Protein AF-A0A099CWZ9-F1 (afdb_monomer_lite)

pLDDT: mean 89.35, std 13.58, range [39.0, 97.62]

Foldseek 3Di:
DDPDPDPPPVVVLVVLLVQLLVQLLVQCVVVQPDKDALVCCQVPSCCVPPVPDDSVSSVSSLVVCVVVQQWDWDDDPPTIMIGGRDDD

Organism: NCBI:txid1543381

Structure (mmCIF, N/CA/C/O backbone):
data_AF-A0A099CWZ9-F1
#
_entry.id   AF-A0A099CWZ9-F1
#
loop_
_atom_site.group_PDB
_atom_site.id
_atom_site.type_symbol
_atom_site.label_atom_id
_atom_site.label_alt_id
_atom_site.label_comp_id
_atom_site.label_asym_id
_atom_site.label_entity_id
_atom_site.label_seq_id
_atom_site.pdbx_PDB_ins_code
_atom_site.Cartn_x
_atom_site.Cartn_y
_atom_site.Cartn_z
_atom_site.occupancy
_atom_site.B_iso_or_equiv
_atom_site.auth_seq_id
_atom_site.auth_comp_id
_atom_site.auth_asym_id
_atom_site.auth_atom_id
_atom_site.pdbx_PDB_model_num
ATOM 1 N N . MET A 1 1 ? 5.418 25.648 -30.242 1.00 39.00 1 MET A N 1
ATOM 2 C CA . MET A 1 1 ? 5.811 24.246 -30.497 1.00 39.00 1 MET A CA 1
ATOM 3 C C . MET A 1 1 ? 5.356 23.412 -29.309 1.00 39.00 1 MET A C 1
ATOM 5 O O . MET A 1 1 ? 5.959 23.515 -28.253 1.00 39.00 1 MET A O 1
ATOM 9 N N . ALA A 1 2 ? 4.246 22.683 -29.434 1.00 51.47 2 ALA A N 1
ATOM 10 C CA . ALA A 1 2 ? 3.752 21.798 -28.380 1.00 51.47 2 ALA A CA 1
ATOM 11 C C . ALA A 1 2 ? 4.254 20.379 -28.672 1.00 51.47 2 ALA A C 1
ATOM 13 O O . ALA A 1 2 ? 3.925 19.819 -29.719 1.00 51.47 2 ALA A O 1
ATOM 14 N N . ARG A 1 3 ? 5.082 19.813 -27.785 1.00 57.19 3 ARG A N 1
ATOM 15 C CA . ARG A 1 3 ? 5.406 18.380 -27.811 1.00 57.19 3 ARG A CA 1
ATOM 16 C C . ARG A 1 3 ? 4.087 17.641 -27.586 1.00 57.19 3 ARG A C 1
ATOM 18 O O . ARG A 1 3 ? 3.507 17.754 -26.511 1.00 57.19 3 ARG A O 1
ATOM 25 N N . LYS A 1 4 ? 3.586 16.940 -28.605 1.00 52.12 4 LYS A N 1
ATOM 26 C CA . LYS A 1 4 ? 2.540 15.934 -28.391 1.00 52.12 4 LYS A CA 1
ATOM 27 C C . LYS A 1 4 ? 3.124 14.886 -27.431 1.00 52.12 4 LYS A C 1
ATOM 29 O O . LYS A 1 4 ? 4.276 14.501 -27.652 1.00 52.12 4 LYS A O 1
ATOM 34 N N . PRO A 1 5 ? 2.403 14.457 -26.383 1.00 55.75 5 PRO A N 1
ATOM 35 C CA . PRO A 1 5 ? 2.856 13.337 -25.571 1.00 55.75 5 PRO A CA 1
ATOM 36 C C . PRO A 1 5 ? 3.016 12.129 -26.496 1.00 55.75 5 PRO A C 1
ATOM 38 O O . PRO A 1 5 ? 2.154 11.875 -27.344 1.00 55.75 5 PRO A O 1
ATOM 41 N N . PHE A 1 6 ? 4.146 11.431 -26.399 1.00 54.03 6 PHE A N 1
ATOM 42 C CA . PHE A 1 6 ? 4.298 10.160 -27.091 1.00 54.03 6 PHE A CA 1
ATOM 43 C C . PHE A 1 6 ? 3.382 9.152 -26.389 1.00 54.03 6 PHE A C 1
ATOM 45 O O . PHE A 1 6 ? 3.427 9.076 -25.164 1.00 54.03 6 PHE A O 1
ATOM 52 N N . PRO A 1 7 ? 2.587 8.352 -27.117 1.00 58.84 7 PRO A N 1
ATOM 53 C CA . PRO A 1 7 ? 1.623 7.407 -26.539 1.00 58.84 7 PRO A CA 1
ATOM 54 C C . PRO A 1 7 ? 2.248 6.252 -25.726 1.00 58.84 7 PRO A C 1
ATOM 56 O O . PRO A 1 7 ? 1.565 5.281 -25.423 1.00 58.84 7 PRO A O 1
ATOM 59 N N . ASN A 1 8 ? 3.533 6.337 -25.374 1.00 60.81 8 ASN A N 1
ATOM 60 C CA . ASN A 1 8 ? 4.281 5.280 -24.707 1.00 60.81 8 ASN A CA 1
ATOM 61 C C . ASN A 1 8 ? 4.534 5.553 -23.214 1.00 60.81 8 ASN A C 1
ATOM 63 O O . ASN A 1 8 ? 4.589 4.600 -22.444 1.00 60.81 8 ASN A O 1
ATOM 67 N N . ASP A 1 9 ? 4.642 6.818 -22.788 1.00 68.44 9 ASP A N 1
ATOM 68 C CA . ASP A 1 9 ? 4.918 7.156 -21.381 1.00 68.44 9 ASP A CA 1
ATOM 69 C C . ASP A 1 9 ? 3.679 6.950 -20.495 1.00 68.44 9 ASP A C 1
ATOM 71 O O . ASP A 1 9 ? 3.748 6.245 -19.492 1.00 68.44 9 ASP A O 1
ATOM 75 N N . ASP A 1 10 ? 2.514 7.459 -20.910 1.00 75.44 10 ASP A N 1
ATOM 76 C CA . ASP A 1 10 ? 1.268 7.327 -20.140 1.00 75.44 10 ASP A CA 1
ATOM 77 C C . ASP A 1 10 ? 0.833 5.862 -19.975 1.00 75.44 10 ASP A C 1
ATOM 79 O O . ASP A 1 10 ? 0.374 5.448 -18.909 1.00 75.44 10 ASP A O 1
ATOM 83 N N . ALA A 1 11 ? 1.004 5.053 -21.026 1.00 80.44 11 ALA A N 1
ATOM 84 C CA . ALA A 1 11 ? 0.676 3.632 -21.000 1.00 80.44 11 ALA A CA 1
ATOM 85 C C . ALA A 1 11 ? 1.635 2.845 -20.093 1.00 80.44 11 ALA A C 1
ATOM 87 O O . ALA A 1 11 ? 1.184 1.999 -19.320 1.00 80.44 11 ALA A O 1
ATOM 88 N N . ALA A 1 12 ? 2.937 3.149 -20.143 1.00 83.94 12 ALA A N 1
ATOM 89 C CA . ALA A 1 12 ? 3.929 2.530 -19.270 1.00 83.94 12 ALA A CA 1
ATOM 90 C C . ALA A 1 12 ? 3.699 2.901 -17.796 1.00 83.94 12 ALA A C 1
ATOM 92 O O . ALA A 1 12 ? 3.737 2.026 -16.931 1.00 83.94 12 ALA A O 1
ATOM 93 N N . THR A 1 13 ? 3.384 4.167 -17.504 1.00 89.00 13 THR A N 1
ATOM 94 C CA . THR A 1 13 ? 3.013 4.617 -16.155 1.00 89.00 13 THR A CA 1
ATOM 95 C C . THR A 1 13 ? 1.724 3.951 -15.672 1.00 89.00 13 THR A C 1
ATOM 97 O O . THR A 1 13 ? 1.660 3.484 -14.535 1.00 89.00 13 THR A O 1
ATOM 100 N N . ALA A 1 14 ? 0.702 3.844 -16.525 1.00 88.88 14 ALA A N 1
ATOM 101 C CA . ALA A 1 14 ? -0.541 3.168 -16.164 1.00 88.88 14 ALA A CA 1
ATOM 102 C C . ALA A 1 14 ? -0.313 1.681 -15.858 1.00 88.88 14 ALA A C 1
ATOM 104 O O . ALA A 1 14 ? -0.850 1.165 -14.877 1.00 88.88 14 ALA A O 1
ATOM 105 N N . GLU A 1 15 ? 0.508 0.997 -16.657 1.00 92.19 15 GLU A N 1
ATOM 106 C CA . GLU A 1 15 ? 0.850 -0.404 -16.420 1.00 92.19 15 GLU A CA 1
ATOM 107 C C . GLU A 1 15 ? 1.645 -0.574 -15.122 1.00 92.19 15 GLU A C 1
ATOM 109 O O . GLU A 1 15 ? 1.338 -1.445 -14.307 1.00 92.19 15 GLU A O 1
ATOM 114 N N . ARG A 1 16 ? 2.586 0.335 -14.855 1.00 93.94 16 ARG A N 1
ATOM 115 C CA . ARG A 1 16 ? 3.337 0.379 -13.600 1.00 93.94 16 ARG A CA 1
ATOM 116 C C . ARG A 1 16 ? 2.416 0.516 -12.384 1.00 93.94 16 ARG A C 1
ATOM 118 O O . ARG A 1 16 ? 2.539 -0.261 -11.437 1.00 93.94 16 ARG A O 1
ATOM 125 N N . HIS A 1 17 ? 1.450 1.434 -12.425 1.00 95.75 17 HIS A N 1
ATOM 126 C CA . HIS A 1 17 ? 0.463 1.592 -11.353 1.00 95.75 17 HIS A CA 1
ATOM 127 C C . HIS A 1 17 ? -0.410 0.342 -11.173 1.00 95.75 17 HIS A C 1
ATOM 129 O O . HIS A 1 17 ? -0.690 -0.045 -10.038 1.00 95.75 17 HIS A O 1
ATOM 135 N N . ARG A 1 18 ? -0.805 -0.333 -12.262 1.00 94.75 18 ARG A N 1
ATOM 136 C CA . ARG A 1 18 ? -1.559 -1.597 -12.187 1.00 94.75 18 ARG A CA 1
ATOM 137 C C . ARG A 1 18 ? -0.748 -2.715 -11.541 1.00 94.75 18 ARG A C 1
ATOM 139 O O . ARG A 1 18 ? -1.292 -3.439 -10.711 1.00 94.75 18 ARG A O 1
ATOM 146 N N . MET A 1 19 ? 0.537 -2.841 -11.875 1.00 96.06 19 MET A N 1
ATOM 147 C CA . MET A 1 19 ? 1.426 -3.828 -11.253 1.00 96.06 19 MET A CA 1
ATOM 148 C C . MET A 1 19 ? 1.538 -3.600 -9.741 1.00 96.06 19 MET A C 1
ATOM 150 O O . MET A 1 19 ? 1.413 -4.545 -8.960 1.00 96.06 19 MET A O 1
ATOM 154 N N . ILE A 1 20 ? 1.710 -2.344 -9.318 1.00 97.62 20 ILE A N 1
ATOM 155 C CA . ILE A 1 20 ? 1.763 -1.973 -7.897 1.00 97.62 20 ILE A CA 1
ATOM 156 C C . ILE A 1 20 ? 0.424 -2.273 -7.215 1.00 97.62 20 ILE A C 1
ATOM 158 O O . ILE A 1 20 ? 0.400 -2.922 -6.171 1.00 97.62 20 ILE A O 1
ATOM 162 N N . ALA A 1 21 ? -0.699 -1.888 -7.826 1.00 97.25 21 ALA A N 1
ATOM 163 C CA . ALA A 1 21 ? -2.033 -2.172 -7.305 1.00 97.25 21 ALA A CA 1
ATOM 164 C C . ALA A 1 21 ? -2.272 -3.683 -7.127 1.00 97.25 21 ALA A C 1
ATOM 166 O O . ALA A 1 21 ? -2.773 -4.119 -6.089 1.00 97.25 21 ALA A O 1
ATOM 167 N N . ALA A 1 22 ? -1.864 -4.496 -8.104 1.00 96.62 22 ALA A N 1
ATOM 168 C CA . ALA A 1 22 ? -1.972 -5.948 -8.033 1.00 96.62 22 ALA A CA 1
ATOM 169 C C . ALA A 1 22 ? -1.128 -6.535 -6.890 1.00 96.62 22 ALA A C 1
ATOM 171 O O . ALA A 1 22 ? -1.606 -7.419 -6.172 1.00 96.62 22 ALA A O 1
ATOM 172 N N . ALA A 1 23 ? 0.089 -6.025 -6.678 1.00 97.25 23 ALA A N 1
ATOM 173 C CA . ALA A 1 23 ? 0.953 -6.443 -5.576 1.00 97.25 23 ALA A CA 1
ATOM 174 C C . ALA A 1 23 ? 0.346 -6.090 -4.205 1.00 97.25 23 ALA A C 1
ATOM 176 O O . ALA A 1 23 ? 0.259 -6.960 -3.337 1.00 97.25 23 ALA A O 1
ATOM 177 N N . ILE A 1 24 ? -0.168 -4.864 -4.032 1.00 97.19 24 ILE A N 1
ATOM 178 C CA . ILE A 1 24 ? -0.852 -4.433 -2.798 1.00 97.19 24 ILE A CA 1
ATOM 179 C C . ILE A 1 24 ? -2.082 -5.309 -2.527 1.00 97.19 24 ILE A C 1
ATOM 181 O O . ILE A 1 24 ? -2.244 -5.838 -1.427 1.00 97.19 24 ILE A O 1
ATOM 185 N N . ALA A 1 25 ? -2.938 -5.514 -3.532 1.00 95.88 25 ALA A N 1
ATOM 186 C CA . ALA A 1 25 ? -4.136 -6.339 -3.393 1.00 95.88 25 ALA A CA 1
ATOM 187 C C . ALA A 1 25 ? -3.798 -7.813 -3.107 1.00 95.88 25 ALA A C 1
ATOM 189 O O . ALA A 1 25 ? -4.525 -8.493 -2.385 1.00 95.88 25 ALA A O 1
ATOM 190 N N . SER A 1 26 ? -2.704 -8.333 -3.670 1.00 95.75 26 SER A N 1
ATOM 191 C CA . SER A 1 26 ? -2.204 -9.678 -3.366 1.00 95.75 26 SER A CA 1
ATOM 192 C C . SER A 1 26 ? -1.738 -9.796 -1.914 1.00 95.75 26 SER A C 1
ATOM 194 O O . SER A 1 26 ? -2.090 -10.760 -1.232 1.00 95.75 26 SER A O 1
ATOM 196 N N . TYR A 1 27 ? -1.000 -8.801 -1.417 1.00 96.06 27 TYR A N 1
ATOM 197 C CA . TYR A 1 27 ? -0.559 -8.758 -0.025 1.00 96.06 27 TYR A CA 1
ATOM 198 C C . TYR A 1 27 ? -1.751 -8.699 0.940 1.00 96.06 27 TYR A C 1
ATOM 200 O O . TYR A 1 27 ? -1.847 -9.514 1.853 1.00 96.06 27 TYR A O 1
ATOM 208 N N . LEU A 1 28 ? -2.713 -7.803 0.700 1.00 94.94 28 LEU A N 1
ATOM 209 C CA . LEU A 1 28 ? -3.905 -7.661 1.545 1.00 94.94 28 LEU A CA 1
ATOM 210 C C . LEU A 1 28 ? -4.806 -8.902 1.534 1.00 94.94 28 LEU A C 1
ATOM 212 O O . LEU A 1 28 ? -5.401 -9.226 2.555 1.00 94.94 28 LEU A O 1
ATOM 216 N N . ARG A 1 29 ? -4.881 -9.643 0.422 1.00 93.50 29 ARG A N 1
ATOM 217 C CA . ARG A 1 29 ? -5.591 -10.934 0.391 1.00 93.50 29 ARG A CA 1
ATOM 218 C C . ARG A 1 29 ? -4.931 -11.990 1.280 1.00 93.50 29 ARG A C 1
ATOM 220 O O . ARG A 1 29 ? -5.635 -12.797 1.875 1.00 93.50 29 ARG A O 1
ATOM 227 N N . GLN A 1 30 ? -3.602 -11.983 1.379 1.00 94.75 30 GLN A N 1
ATOM 228 C CA . GLN A 1 30 ? -2.844 -12.882 2.260 1.00 94.75 30 GLN A CA 1
ATOM 229 C C . GLN A 1 30 ? -2.853 -12.404 3.720 1.00 94.75 30 GLN A C 1
ATOM 231 O O . GLN A 1 30 ? -2.836 -13.219 4.641 1.00 94.75 30 GLN A O 1
ATOM 236 N N . HIS A 1 31 ? -2.949 -11.089 3.935 1.00 94.75 31 HIS A N 1
ATOM 237 C CA . HIS A 1 31 ? -2.970 -10.453 5.251 1.00 94.75 31 HIS A CA 1
ATOM 238 C C . HIS A 1 31 ? -4.164 -9.481 5.404 1.00 94.75 31 HIS A C 1
ATOM 240 O O . HIS A 1 31 ? -3.966 -8.267 5.477 1.00 94.75 31 HIS A O 1
ATOM 246 N N . PRO A 1 32 ? -5.415 -9.977 5.526 1.00 93.62 32 PRO A N 1
ATOM 247 C CA . PRO A 1 32 ? -6.624 -9.135 5.484 1.00 93.62 32 PRO A CA 1
ATOM 248 C C . PRO A 1 32 ? -6.746 -8.098 6.604 1.00 93.62 32 PRO A C 1
ATOM 250 O O . PRO A 1 32 ? -7.507 -7.143 6.490 1.00 93.62 32 PRO A O 1
ATOM 253 N N . ARG A 1 33 ? -6.012 -8.288 7.706 1.00 93.12 33 ARG A N 1
ATOM 254 C CA . ARG A 1 33 ? -6.012 -7.381 8.865 1.00 93.12 33 ARG A CA 1
ATOM 255 C C . ARG A 1 33 ? -4.899 -6.334 8.813 1.00 93.12 33 ARG A C 1
ATOM 257 O O . ARG A 1 33 ? -4.791 -5.532 9.737 1.00 93.12 33 ARG A O 1
ATOM 264 N N . SER A 1 34 ? -4.049 -6.360 7.788 1.00 95.56 34 SER A N 1
ATOM 265 C CA . SER A 1 34 ? -2.980 -5.378 7.640 1.00 95.56 34 SER A CA 1
ATOM 266 C C . SER A 1 34 ? -3.545 -4.005 7.291 1.00 95.56 34 SER A C 1
ATOM 268 O O . SER A 1 34 ? -4.443 -3.870 6.461 1.00 95.56 34 SER A O 1
ATOM 270 N N . ALA A 1 35 ? -2.985 -2.986 7.931 1.00 96.00 35 ALA A N 1
ATOM 271 C CA . ALA A 1 35 ? -3.251 -1.588 7.650 1.00 96.00 35 ALA A CA 1
ATOM 272 C C . ALA A 1 35 ? -1.942 -0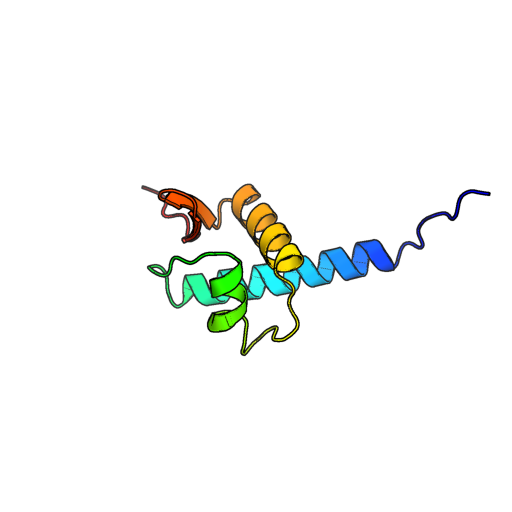.813 7.805 1.00 96.00 35 ALA A C 1
ATOM 274 O O . ALA A 1 35 ? -1.259 -0.984 8.814 1.00 96.00 35 ALA A O 1
ATOM 275 N N . ASP A 1 36 ? -1.585 0.015 6.829 1.00 97.00 36 ASP A N 1
ATOM 276 C CA . ASP A 1 36 ? -0.374 0.836 6.905 1.00 97.00 36 ASP A CA 1
ATOM 277 C C . ASP A 1 36 ? -0.497 2.096 6.032 1.00 97.00 36 ASP A C 1
ATOM 279 O O . ASP A 1 36 ? -1.377 2.219 5.184 1.00 97.00 36 ASP A O 1
ATOM 283 N N . THR A 1 37 ? 0.384 3.055 6.273 1.00 97.38 37 THR A N 1
ATOM 284 C CA . THR A 1 37 ? 0.631 4.240 5.446 1.00 97.38 37 THR A CA 1
ATOM 285 C C . THR A 1 37 ? 1.204 3.877 4.075 1.00 97.38 37 THR A C 1
ATOM 287 O O . THR A 1 37 ? 1.842 2.837 3.931 1.00 97.38 37 THR A O 1
ATOM 290 N N . ALA A 1 38 ? 1.080 4.762 3.078 1.00 96.81 38 ALA A N 1
ATOM 291 C CA . ALA A 1 38 ? 1.706 4.560 1.763 1.00 96.81 38 ALA A CA 1
ATOM 292 C C . ALA A 1 38 ? 3.224 4.296 1.874 1.00 96.81 38 ALA A C 1
ATOM 294 O O . ALA A 1 38 ? 3.745 3.366 1.253 1.00 96.81 38 ALA A O 1
ATOM 295 N N . GLN A 1 39 ? 3.911 5.038 2.749 1.00 96.06 39 GLN A N 1
ATOM 296 C CA . GLN A 1 39 ? 5.322 4.821 3.071 1.00 96.06 39 GLN A CA 1
ATOM 297 C C . GLN A 1 39 ? 5.594 3.402 3.607 1.00 96.06 39 GLN A C 1
ATOM 299 O O . GLN A 1 39 ? 6.542 2.748 3.167 1.00 96.06 39 GLN A O 1
ATOM 304 N N . GLY A 1 40 ? 4.784 2.915 4.551 1.00 96.38 40 GLY A N 1
ATOM 305 C CA . GLY A 1 40 ? 4.939 1.579 5.131 1.00 96.38 40 GLY A CA 1
ATOM 306 C C . GLY A 1 40 ? 4.609 0.463 4.139 1.00 96.38 40 GLY A C 1
ATOM 307 O O . GLY A 1 40 ? 5.356 -0.508 4.036 1.00 96.38 40 GLY A O 1
ATOM 308 N N . ILE A 1 41 ? 3.575 0.640 3.315 1.00 97.00 41 ILE A N 1
ATOM 309 C CA . ILE A 1 41 ? 3.236 -0.279 2.217 1.00 97.00 41 ILE A CA 1
ATOM 310 C C . ILE A 1 41 ? 4.419 -0.428 1.260 1.00 97.00 41 ILE A C 1
ATOM 312 O O . ILE A 1 41 ? 4.830 -1.544 0.938 1.00 97.00 41 ILE A O 1
ATOM 316 N N . ARG A 1 42 ? 5.012 0.697 0.852 1.00 96.44 42 ARG A N 1
ATOM 317 C CA . ARG A 1 42 ? 6.208 0.726 0.006 1.00 96.44 42 ARG A CA 1
ATOM 318 C C . ARG A 1 42 ? 7.382 -0.012 0.654 1.00 96.44 42 ARG A C 1
ATOM 320 O O . ARG A 1 42 ? 8.037 -0.817 -0.001 1.00 96.44 42 ARG A O 1
ATOM 327 N N . GLN A 1 43 ? 7.647 0.257 1.932 1.00 95.50 43 GLN A N 1
ATOM 328 C CA . GLN A 1 43 ? 8.816 -0.267 2.638 1.00 95.50 43 GLN A CA 1
ATOM 329 C C . GLN A 1 43 ? 8.699 -1.746 3.024 1.00 95.50 43 GLN A C 1
ATOM 331 O O . GLN A 1 43 ? 9.717 -2.428 3.064 1.00 95.50 43 GLN A O 1
ATOM 336 N N . TRP A 1 44 ? 7.497 -2.239 3.319 1.00 94.75 44 TRP A N 1
ATOM 337 C CA . TRP A 1 44 ? 7.314 -3.566 3.915 1.00 94.75 44 TRP A CA 1
ATOM 338 C C . TRP A 1 44 ? 6.546 -4.521 3.014 1.00 94.75 44 TRP A C 1
ATOM 340 O O . TRP A 1 44 ? 6.952 -5.669 2.857 1.00 94.75 44 TRP A O 1
ATOM 350 N N . TRP A 1 45 ? 5.452 -4.068 2.401 1.00 96.00 45 TRP A N 1
ATOM 351 C CA . TRP A 1 45 ? 4.586 -4.956 1.619 1.00 96.00 45 TRP A CA 1
ATOM 352 C C . TRP A 1 45 ? 5.143 -5.152 0.212 1.00 96.00 45 TRP A C 1
ATOM 354 O O . TRP A 1 45 ? 5.113 -6.252 -0.335 1.00 96.00 45 TRP A O 1
ATOM 364 N N . LEU A 1 46 ? 5.671 -4.074 -0.372 1.00 95.31 46 LEU A N 1
ATOM 365 C CA . LEU A 1 46 ? 6.147 -4.056 -1.750 1.00 95.31 46 LEU A CA 1
ATOM 366 C C . LEU A 1 46 ? 7.637 -4.336 -1.894 1.00 95.31 46 LEU A C 1
ATOM 368 O O . LEU A 1 46 ? 8.065 -4.630 -3.003 1.00 95.31 46 LEU A O 1
ATOM 372 N N . HIS A 1 47 ? 8.416 -4.325 -0.813 1.00 91.31 47 HIS A N 1
ATOM 373 C CA . HIS A 1 47 ? 9.874 -4.461 -0.884 1.00 91.31 47 HIS A CA 1
ATOM 374 C C . HIS A 1 47 ? 10.347 -5.683 -1.687 1.00 91.31 47 HIS A C 1
ATOM 376 O O . HIS A 1 47 ? 11.288 -5.580 -2.465 1.00 91.31 47 HIS A O 1
ATOM 382 N N . ALA A 1 48 ? 9.665 -6.823 -1.551 1.00 88.12 48 ALA A N 1
ATOM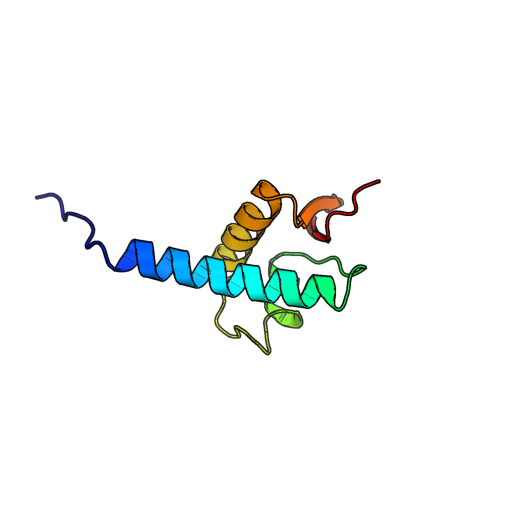 383 C CA . ALA A 1 48 ? 10.023 -8.048 -2.266 1.00 88.12 48 ALA A CA 1
ATOM 384 C C . ALA A 1 48 ? 9.490 -8.119 -3.711 1.00 88.12 48 ALA A C 1
ATOM 386 O O . ALA A 1 48 ? 10.025 -8.875 -4.515 1.00 88.12 48 ALA A O 1
ATOM 387 N N . SER A 1 49 ? 8.424 -7.380 -4.044 1.00 90.31 49 SER A N 1
ATOM 388 C CA . SER A 1 49 ? 7.736 -7.488 -5.347 1.00 90.31 49 SER A CA 1
ATOM 389 C C . SER A 1 49 ? 8.013 -6.306 -6.277 1.00 90.31 49 SER A C 1
ATOM 391 O O . SER A 1 49 ? 8.124 -6.480 -7.487 1.00 90.31 49 SER A O 1
ATOM 393 N N . VAL A 1 50 ? 8.106 -5.096 -5.722 1.00 92.62 50 VAL A N 1
ATOM 394 C CA . VAL A 1 50 ? 8.327 -3.835 -6.438 1.00 92.62 50 VAL A CA 1
ATOM 395 C C . VAL A 1 50 ? 9.246 -2.924 -5.594 1.00 92.62 50 VAL A C 1
ATOM 397 O O . VAL A 1 50 ? 8.784 -1.919 -5.052 1.00 92.62 50 VAL A O 1
ATOM 400 N N . PRO A 1 51 ? 10.543 -3.262 -5.445 1.00 88.25 51 PRO A N 1
ATOM 401 C CA . PRO A 1 51 ? 11.461 -2.558 -4.538 1.00 88.25 51 PRO A CA 1
ATOM 402 C C . PRO A 1 51 ? 11.656 -1.073 -4.878 1.00 88.25 51 PRO A C 1
ATOM 404 O O . PRO A 1 51 ? 11.830 -0.257 -3.975 1.00 88.25 51 PRO A O 1
ATOM 407 N N . ASP A 1 52 ? 11.568 -0.718 -6.162 1.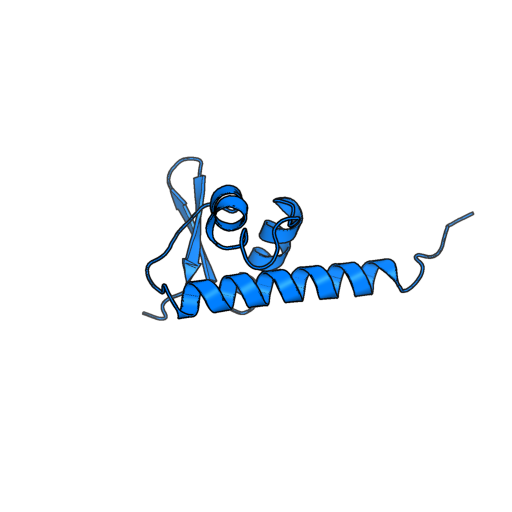00 92.19 52 ASP A N 1
ATOM 408 C CA . ASP A 1 52 ? 11.789 0.647 -6.660 1.00 92.19 52 ASP A CA 1
ATOM 409 C C . ASP A 1 52 ? 10.494 1.464 -6.793 1.00 92.19 52 ASP A C 1
ATOM 411 O O . ASP A 1 52 ? 10.469 2.478 -7.488 1.00 92.19 52 ASP A O 1
ATOM 415 N N . ALA A 1 53 ? 9.385 1.013 -6.197 1.00 93.81 53 ALA A N 1
ATOM 416 C CA . ALA A 1 53 ? 8.163 1.810 -6.178 1.00 93.81 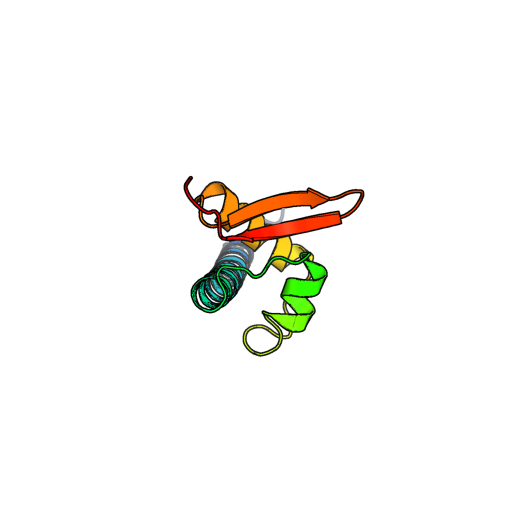53 ALA A CA 1
ATOM 417 C C . ALA A 1 53 ? 8.393 3.096 -5.374 1.00 93.81 53 ALA A C 1
ATOM 419 O O . ALA A 1 53 ? 8.879 3.058 -4.241 1.00 93.81 53 ALA A O 1
ATOM 420 N N . THR A 1 54 ? 8.014 4.235 -5.941 1.00 95.06 54 THR A N 1
ATOM 421 C CA . THR A 1 54 ? 7.964 5.516 -5.235 1.00 95.06 54 THR A CA 1
ATOM 422 C C . THR A 1 54 ? 6.682 5.629 -4.413 1.00 95.06 54 THR A C 1
ATOM 424 O O . THR A 1 54 ? 5.690 4.949 -4.668 1.00 95.06 54 THR A O 1
ATOM 427 N N . GLU A 1 55 ? 6.678 6.512 -3.414 1.00 94.00 55 GLU A N 1
ATOM 428 C CA . GLU A 1 55 ? 5.480 6.752 -2.600 1.00 94.00 55 GLU A CA 1
ATOM 429 C C . GLU A 1 55 ? 4.315 7.292 -3.440 1.00 94.00 55 GLU A C 1
ATOM 431 O O . GLU A 1 55 ? 3.192 6.821 -3.295 1.00 94.00 55 GLU A O 1
ATOM 436 N N . ALA A 1 56 ? 4.599 8.172 -4.405 1.00 94.75 56 ALA A N 1
ATOM 437 C CA . ALA A 1 56 ? 3.596 8.700 -5.325 1.00 94.75 56 ALA A CA 1
ATOM 438 C C . ALA A 1 56 ? 2.949 7.598 -6.185 1.00 94.75 56 ALA A C 1
ATOM 440 O O . ALA A 1 56 ? 1.729 7.573 -6.327 1.00 94.75 56 ALA A O 1
ATOM 441 N N . GLU A 1 57 ? 3.728 6.655 -6.727 1.00 96.38 57 GLU A N 1
ATOM 442 C CA . GLU A 1 57 ? 3.169 5.524 -7.484 1.00 96.38 57 GLU A CA 1
ATOM 443 C C . GLU A 1 57 ? 2.284 4.627 -6.603 1.00 96.38 57 GLU A C 1
ATOM 445 O O . GLU A 1 57 ? 1.250 4.131 -7.058 1.00 96.38 57 GLU A O 1
ATOM 450 N N . VAL A 1 58 ? 2.667 4.433 -5.336 1.00 97.25 58 VAL A N 1
ATOM 451 C CA . VAL A 1 58 ? 1.879 3.670 -4.357 1.00 97.25 58 VAL A CA 1
ATOM 452 C C . VAL A 1 58 ? 0.567 4.383 -4.042 1.00 97.25 58 VAL A C 1
ATOM 454 O O . VAL A 1 58 ? -0.484 3.745 -4.069 1.00 97.25 58 VAL A O 1
ATOM 457 N N . GLU A 1 59 ? 0.592 5.695 -3.816 1.00 96.50 59 GLU A N 1
ATOM 458 C CA . GLU A 1 59 ? -0.616 6.499 -3.607 1.00 96.50 59 GLU A CA 1
ATOM 459 C C . GLU A 1 59 ? -1.557 6.457 -4.816 1.00 96.50 59 GLU A C 1
ATOM 461 O O . GLU A 1 59 ? -2.759 6.252 -4.649 1.00 96.50 59 GLU A O 1
ATOM 466 N N . GLN A 1 60 ? -1.032 6.582 -6.041 1.00 96.81 60 GLN A N 1
ATOM 467 C CA . GLN A 1 60 ? -1.844 6.486 -7.259 1.00 96.81 60 GLN A CA 1
ATOM 468 C C . GLN A 1 60 ? -2.474 5.096 -7.419 1.00 96.81 60 GLN A C 1
ATOM 470 O O . GLN A 1 60 ? -3.662 4.977 -7.734 1.00 96.81 60 GLN A O 1
ATOM 475 N N . ALA A 1 61 ? -1.712 4.034 -7.149 1.00 97.12 61 ALA A N 1
ATOM 476 C CA . ALA A 1 61 ? -2.224 2.668 -7.170 1.00 97.12 61 ALA A CA 1
ATOM 477 C C . ALA A 1 61 ? -3.322 2.445 -6.111 1.00 97.12 61 ALA A C 1
ATOM 479 O O . ALA A 1 61 ? -4.372 1.875 -6.417 1.00 97.12 61 ALA A O 1
ATOM 480 N N . LEU A 1 62 ? -3.120 2.934 -4.883 1.00 97.56 62 LEU A N 1
ATOM 481 C CA . LEU A 1 62 ? -4.096 2.866 -3.790 1.00 97.56 62 LEU A CA 1
ATOM 482 C C . LEU A 1 62 ? -5.368 3.659 -4.101 1.00 97.56 62 LEU A C 1
ATOM 484 O O . LEU A 1 62 ? -6.474 3.173 -3.851 1.00 97.56 62 LEU A O 1
ATOM 488 N N . ALA A 1 63 ? -5.234 4.841 -4.704 1.00 96.50 63 ALA A N 1
ATOM 489 C CA . ALA A 1 63 ? -6.365 5.638 -5.158 1.00 96.50 63 ALA A CA 1
ATOM 490 C C . ALA A 1 63 ? -7.203 4.884 -6.203 1.00 96.50 63 ALA A C 1
ATOM 492 O O . ALA A 1 63 ? -8.433 4.897 -6.120 1.00 96.50 63 ALA A O 1
ATOM 493 N N . GLY A 1 64 ? -6.559 4.183 -7.143 1.00 95.81 64 GLY A N 1
ATOM 494 C CA . GLY A 1 64 ? -7.239 3.298 -8.090 1.00 95.81 64 GLY A CA 1
ATOM 495 C C . GLY A 1 64 ? -7.968 2.149 -7.388 1.00 95.81 64 GLY A C 1
ATOM 496 O O . GLY A 1 64 ? -9.166 1.953 -7.589 1.00 95.81 64 GLY A O 1
ATOM 497 N N . LEU A 1 65 ? -7.288 1.428 -6.491 1.00 96.19 65 LEU A N 1
ATOM 498 C CA . LEU A 1 65 ? -7.894 0.329 -5.726 1.00 96.19 65 LEU A CA 1
ATOM 499 C C . LEU A 1 65 ? -9.100 0.779 -4.889 1.00 96.19 65 LEU A C 1
ATOM 501 O O . LEU A 1 65 ? -10.083 0.046 -4.781 1.00 96.19 65 LEU A O 1
ATOM 505 N N . ARG A 1 66 ? -9.053 1.986 -4.319 1.00 96.56 66 ARG A N 1
ATOM 506 C CA . ARG A 1 66 ? -10.163 2.571 -3.558 1.00 96.56 66 ARG A CA 1
ATOM 507 C C . ARG A 1 66 ? -11.359 2.897 -4.437 1.00 96.56 66 ARG A C 1
ATOM 509 O O . ARG A 1 66 ? -12.486 2.611 -4.042 1.00 96.56 66 ARG A O 1
ATOM 516 N N . GLN A 1 67 ? -11.126 3.462 -5.621 1.00 95.31 67 GLN A N 1
ATOM 517 C CA . GLN A 1 67 ? -12.190 3.718 -6.600 1.00 95.31 67 GLN A CA 1
ATOM 518 C C . GLN A 1 67 ? -12.889 2.419 -7.025 1.00 95.31 67 GLN A C 1
ATOM 520 O O . GLN A 1 67 ? -14.100 2.413 -7.225 1.00 95.31 67 GLN A O 1
ATOM 525 N N . HIS A 1 68 ? -12.148 1.310 -7.085 1.00 93.69 68 HIS A N 1
ATOM 526 C CA . HIS A 1 68 ? -12.685 -0.025 -7.3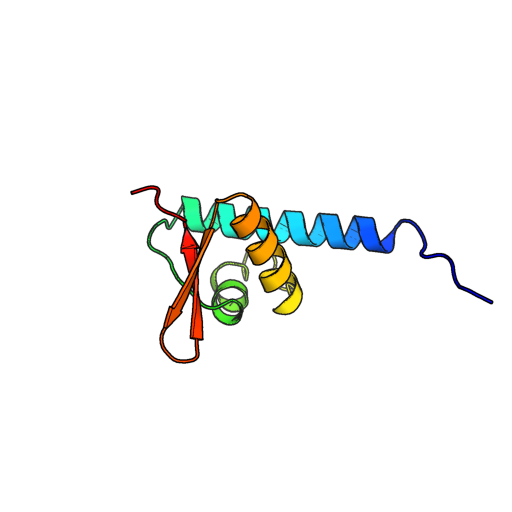57 1.00 93.69 68 HIS A CA 1
ATOM 527 C C . HIS A 1 68 ? -13.238 -0.757 -6.119 1.00 93.69 68 HIS A C 1
ATOM 529 O O . HIS A 1 68 ? -13.670 -1.900 -6.237 1.00 93.69 68 HIS A O 1
ATOM 535 N N . GLY A 1 69 ? -13.230 -0.132 -4.936 1.00 95.19 69 GLY A N 1
ATOM 536 C CA . GLY A 1 69 ? -13.776 -0.716 -3.709 1.00 95.19 69 GLY A CA 1
ATOM 537 C C . GLY A 1 69 ? -12.948 -1.854 -3.103 1.00 95.19 69 GLY A C 1
ATOM 538 O O . GLY A 1 69 ? -13.461 -2.584 -2.267 1.00 95.19 69 GLY A O 1
ATOM 539 N N . VAL A 1 70 ? -11.680 -2.016 -3.491 1.00 95.25 70 VAL A N 1
ATOM 540 C CA . VAL A 1 70 ? -10.801 -3.072 -2.952 1.00 95.25 70 VAL A CA 1
ATOM 541 C C . VAL A 1 70 ? -10.216 -2.672 -1.597 1.00 95.25 70 VAL A C 1
ATOM 543 O O . VAL A 1 70 ? -10.085 -3.492 -0.691 1.00 95.25 70 VAL A O 1
ATOM 546 N N . VAL A 1 71 ? -9.853 -1.399 -1.455 1.00 96.69 71 VAL A N 1
ATOM 547 C CA . VAL A 1 71 ? -9.257 -0.847 -0.235 1.00 96.69 71 VAL A CA 1
ATOM 548 C C . VAL A 1 71 ? -10.044 0.359 0.244 1.00 96.69 71 VAL A C 1
ATOM 550 O O . VAL A 1 71 ? -10.751 1.017 -0.522 1.00 96.69 71 VAL A O 1
ATOM 553 N N . GLU A 1 72 ? -9.878 0.678 1.515 1.00 96.38 72 GLU A N 1
ATOM 554 C CA . GLU A 1 72 ? -10.362 1.910 2.120 1.00 96.38 72 GLU A CA 1
ATOM 555 C C . GLU A 1 72 ? -9.205 2.652 2.793 1.00 96.38 72 GLU A C 1
ATOM 557 O O . GLU A 1 72 ? -8.205 2.040 3.184 1.00 96.38 72 GLU A O 1
ATOM 562 N N . SER A 1 73 ? -9.338 3.978 2.908 1.00 95.75 73 SER A N 1
ATOM 563 C CA . SER A 1 73 ? -8.402 4.802 3.669 1.00 95.75 73 SER A CA 1
ATOM 564 C C . SER A 1 73 ? -9.053 5.300 4.956 1.00 95.75 73 SER A C 1
ATOM 566 O O . SER A 1 73 ? -10.187 5.781 4.956 1.00 95.75 73 SER A O 1
ATOM 568 N N . LEU A 1 74 ? -8.329 5.172 6.066 1.00 94.31 74 LEU A N 1
ATOM 569 C CA . LEU A 1 74 ? -8.723 5.670 7.375 1.00 94.31 74 LEU A CA 1
ATOM 570 C C . LEU A 1 74 ? -7.745 6.753 7.808 1.00 94.31 74 LEU A C 1
ATOM 572 O O . LEU A 1 74 ? -6.535 6.534 7.884 1.00 94.31 74 LEU A O 1
ATOM 576 N N . ARG A 1 75 ? -8.280 7.924 8.148 1.00 94.62 75 ARG A N 1
ATOM 577 C CA . ARG A 1 75 ? -7.498 8.997 8.760 1.00 94.62 75 ARG A CA 1
ATOM 578 C C . ARG A 1 75 ? -7.414 8.749 10.264 1.00 94.62 75 ARG A C 1
ATOM 580 O O . ARG A 1 75 ? -8.430 8.819 10.951 1.00 94.62 75 ARG A O 1
ATOM 587 N N . ILE A 1 76 ? -6.213 8.499 10.778 1.00 92.19 76 ILE A N 1
ATOM 588 C CA . ILE A 1 76 ? -5.952 8.365 12.215 1.00 92.19 76 ILE A CA 1
ATOM 589 C C . ILE A 1 76 ? -4.974 9.465 12.628 1.00 92.19 76 ILE A C 1
ATOM 591 O O . ILE A 1 76 ? -3.775 9.411 12.342 1.00 92.19 76 ILE A O 1
ATOM 595 N N . GLY A 1 77 ? -5.503 10.506 13.275 1.00 93.62 77 GLY A N 1
ATOM 596 C CA . GLY A 1 77 ? -4.749 11.724 13.569 1.00 93.62 77 GLY A CA 1
ATOM 597 C C . GLY A 1 77 ? -4.256 12.392 12.282 1.00 93.62 77 GLY A C 1
ATOM 598 O O . GLY A 1 77 ? -5.055 12.777 11.432 1.00 93.62 77 GLY A O 1
ATOM 599 N N . GLN A 1 78 ? -2.934 12.511 12.138 1.00 92.19 78 GLN A N 1
ATOM 600 C CA . GLN A 1 78 ? -2.284 13.103 10.959 1.00 92.19 78 GLN A CA 1
ATOM 601 C C . GLN A 1 78 ? -1.906 12.074 9.883 1.00 92.19 78 GLN A C 1
ATOM 603 O O . GLN A 1 78 ? -1.358 12.446 8.851 1.00 92.19 78 GLN A O 1
ATOM 608 N N . ARG A 1 79 ? -2.151 10.781 10.121 1.00 92.12 79 ARG A N 1
ATOM 609 C CA . ARG A 1 79 ? -1.751 9.705 9.210 1.00 92.12 79 ARG A CA 1
ATOM 610 C C . ARG A 1 79 ? -2.954 9.172 8.451 1.00 92.12 79 ARG A C 1
ATOM 612 O O . ARG A 1 79 ? -4.050 9.072 9.002 1.00 92.12 79 ARG A O 1
ATOM 619 N N . GLU A 1 80 ? -2.732 8.803 7.199 1.00 95.50 80 GLU A N 1
ATOM 620 C CA . GLU A 1 80 ? -3.682 8.030 6.408 1.00 95.50 80 GLU A CA 1
ATOM 621 C C . GLU A 1 80 ? -3.200 6.581 6.340 1.00 95.50 80 GLU A C 1
ATOM 623 O O . GLU A 1 80 ? -2.080 6.313 5.907 1.00 95.50 80 GLU A O 1
ATOM 628 N N . LEU A 1 81 ? -4.033 5.660 6.820 1.00 96.19 81 LEU A N 1
ATOM 629 C CA . LEU A 1 81 ? -3.790 4.227 6.744 1.00 96.19 81 LEU A CA 1
ATOM 630 C C . LEU A 1 81 ? -4.678 3.613 5.676 1.00 96.19 81 LEU A C 1
ATOM 632 O O . LEU A 1 81 ? -5.857 3.943 5.573 1.00 96.19 81 LEU A O 1
ATOM 636 N N . TRP A 1 82 ? -4.117 2.673 4.938 1.00 97.19 82 TRP A N 1
ATOM 637 C CA . TRP A 1 82 ? -4.778 1.929 3.885 1.00 97.19 82 TRP A CA 1
ATOM 638 C C . TRP A 1 82 ? -4.928 0.484 4.316 1.00 97.19 82 TRP A C 1
ATOM 640 O O . TRP A 1 82 ? -3.968 -0.136 4.776 1.00 97.19 82 TRP A O 1
ATOM 650 N N . ARG A 1 83 ? -6.135 -0.053 4.167 1.00 96.31 83 ARG A N 1
ATOM 651 C CA . ARG A 1 83 ? -6.447 -1.442 4.507 1.00 96.31 83 ARG A CA 1
ATOM 652 C C . ARG A 1 83 ? -7.425 -2.042 3.512 1.00 96.31 83 ARG A C 1
ATOM 654 O O . ARG A 1 83 ? -8.053 -1.318 2.738 1.00 96.31 83 ARG A O 1
ATOM 661 N N . LEU A 1 84 ? -7.565 -3.364 3.550 1.00 96.31 84 LEU A N 1
ATOM 662 C CA . LEU A 1 84 ? -8.602 -4.054 2.790 1.00 96.31 84 LEU A CA 1
ATOM 663 C C . LEU A 1 84 ? -9.976 -3.510 3.199 1.00 96.31 84 LEU A C 1
ATOM 665 O O . LEU A 1 84 ? -10.250 -3.367 4.392 1.00 96.31 84 LEU A O 1
ATOM 669 N N . ARG A 1 85 ? -10.827 -3.210 2.217 1.00 93.44 85 ARG A N 1
ATOM 670 C CA . ARG A 1 85 ? -12.216 -2.865 2.503 1.00 93.44 85 ARG A CA 1
ATOM 671 C C . ARG A 1 85 ? -12.940 -4.140 2.922 1.00 93.44 85 ARG A C 1
ATOM 673 O O . ARG A 1 85 ? -13.044 -5.077 2.133 1.00 93.44 85 ARG A O 1
ATOM 680 N N . THR A 1 86 ? -13.439 -4.164 4.149 1.00 83.50 86 THR A N 1
ATOM 681 C CA . THR A 1 86 ? -14.416 -5.167 4.575 1.00 83.50 86 THR A CA 1
ATOM 682 C C . THR A 1 86 ? -15.797 -4.616 4.245 1.00 83.50 86 THR A C 1
ATOM 684 O O . THR A 1 86 ? -16.107 -3.486 4.614 1.00 83.50 86 THR A O 1
ATOM 687 N N . ASP A 1 87 ? -16.583 -5.374 3.488 1.00 65.62 87 ASP A N 1
ATOM 688 C CA . ASP A 1 87 ? -18.025 -5.148 3.393 1.00 65.62 87 ASP A CA 1
ATOM 689 C C . ASP A 1 87 ? -18.615 -5.588 4.743 1.00 65.62 87 ASP A C 1
ATOM 691 O O . ASP A 1 87 ? -18.409 -6.738 5.138 1.00 65.62 87 ASP A O 1
ATOM 695 N N . ASP A 1 88 ? -19.186 -4.647 5.496 1.00 47.47 88 ASP A N 1
ATOM 696 C CA . ASP A 1 88 ? -19.929 -4.913 6.739 1.00 47.47 88 ASP A CA 1
ATOM 697 C C . ASP A 1 88 ? -21.402 -5.171 6.407 1.00 47.47 88 ASP A C 1
ATOM 699 O O . ASP A 1 88 ? -21.964 -4.366 5.624 1.00 47.47 88 ASP A O 1
#

Sequence (88 aa):
MARKPFPNDDAATAERHRMIAAAIASYLRQHPRSADTAQGIRQWWLHASVPDATEAEVEQALAGLRQHGVVESLRIGQRELWRLRTDD

Radius of gyration: 14.34 Å; chains: 1; bounding box: 32×37×44 Å

Secondary structure (DSSP, 8-state):
---PPPTTHHHHHHHHHHHHHHHHHHHHHH-T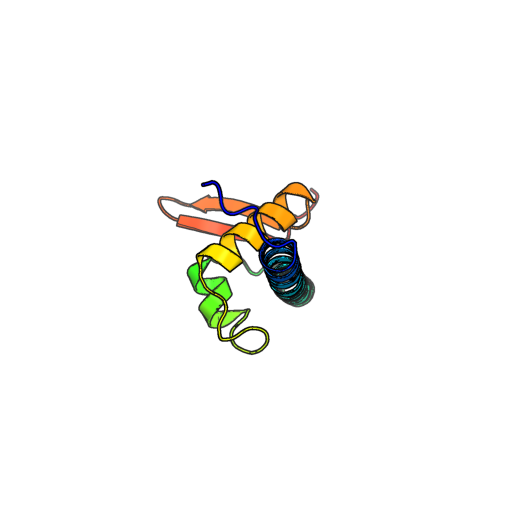T-EE-HHHIIIIISTTT-TT--HHHHHHHHHHHHHTTSEEEEEETTEEEEEEPP--